Protein AF-A0A367LWV9-F1 (afdb_monomer_lite)

Sequence (77 aa):
MGVGVWAEMLRQDKTPEYLLQDLYQMELQRITLNMQIS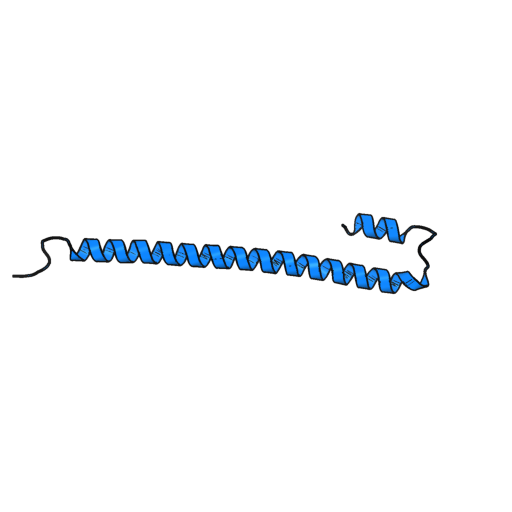LIHSIG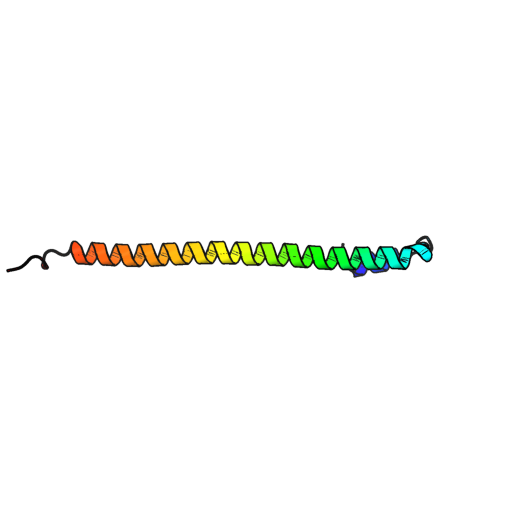KQAAECAEKMGQAEAEFMGRLQQSQTRPGSVGM

Foldseek 3Di:
DDPVVLVVVCPDPPNDPVCNVVSVVVVVVVVVVVVVVVVVVVVVVVVVVVVVVVVVVVVVVVVVVVVVVPPPPPDDD

Organism: Pseudomonas aeruginosa (NCBI:txid287)

InterPro domains:
  IPR021502 Protein of unknown function DUF3158 [PF11358] (1-65)

Radius of gyration: 28.72 Å; chains: 1; bounding box: 63×16×77 Å

Structure (mmCIF, N/CA/C/O backbone):
data_AF-A0A367LWV9-F1
#
_entry.id   AF-A0A367LWV9-F1
#
loop_
_atom_site.group_PDB
_atom_site.id
_atom_site.type_symbol
_atom_site.label_atom_id
_atom_site.label_alt_id
_atom_site.label_comp_id
_atom_site.label_asym_id
_atom_site.label_entity_id
_atom_site.label_seq_id
_atom_site.pdbx_PDB_ins_code
_atom_site.Cartn_x
_atom_site.Cartn_y
_atom_site.Cartn_z
_atom_site.occupancy
_atom_site.B_iso_or_equiv
_atom_site.auth_seq_id
_atom_site.auth_comp_id
_atom_site.auth_asym_id
_atom_site.auth_atom_id
_atom_site.pdbx_PDB_model_num
ATOM 1 N N . MET A 1 1 ? 10.912 -4.690 -5.277 1.00 71.31 1 MET A N 1
ATOM 2 C CA . MET A 1 1 ? 11.991 -3.957 -5.970 1.00 71.31 1 M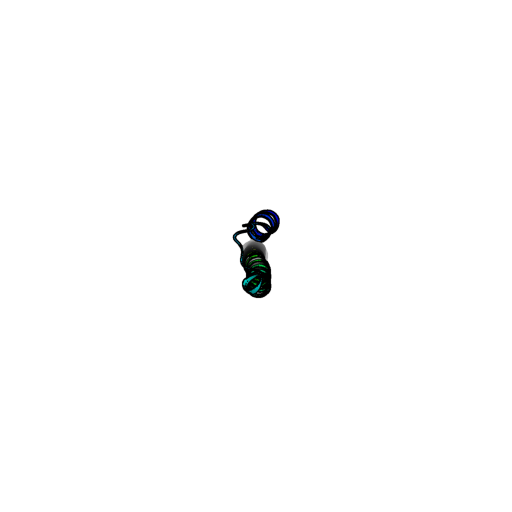ET A CA 1
ATOM 3 C C . MET A 1 1 ? 11.536 -2.518 -6.160 1.00 71.31 1 MET A C 1
ATOM 5 O O . MET A 1 1 ? 10.366 -2.334 -6.458 1.00 71.31 1 MET A O 1
ATOM 9 N N . GLY A 1 2 ? 12.377 -1.516 -5.898 1.00 88.25 2 GLY A N 1
ATOM 10 C CA . GLY A 1 2 ? 12.026 -0.115 -6.170 1.00 88.25 2 GLY A CA 1
ATOM 11 C C . GLY A 1 2 ? 12.267 0.252 -7.637 1.00 88.25 2 GLY A C 1
ATOM 12 O O . GLY A 1 2 ? 13.068 -0.409 -8.297 1.00 88.25 2 GLY A O 1
ATOM 13 N N . VAL A 1 3 ? 11.639 1.333 -8.112 1.00 94.12 3 VAL A N 1
ATOM 14 C CA . VAL A 1 3 ? 11.752 1.808 -9.509 1.00 94.12 3 VAL A CA 1
ATOM 15 C C . VAL A 1 3 ? 13.213 2.003 -9.932 1.00 94.12 3 VAL A C 1
ATOM 17 O O . VAL A 1 3 ? 13.570 1.700 -11.062 1.00 94.12 3 VAL A O 1
ATOM 20 N N . GLY A 1 4 ? 14.091 2.437 -9.020 1.00 93.81 4 GLY A N 1
ATOM 21 C CA . GLY A 1 4 ? 15.520 2.605 -9.312 1.00 93.81 4 GLY A CA 1
ATOM 22 C C . GLY A 1 4 ? 16.235 1.303 -9.691 1.00 93.81 4 GLY A C 1
ATOM 23 O O . GLY A 1 4 ? 17.039 1.297 -10.617 1.00 93.81 4 GLY A O 1
ATOM 24 N N . VAL A 1 5 ? 15.907 0.190 -9.028 1.00 91.25 5 VAL A N 1
ATOM 25 C CA . VAL A 1 5 ? 16.489 -1.125 -9.346 1.00 91.25 5 VAL A CA 1
ATOM 26 C C . VAL A 1 5 ? 15.875 -1.685 -10.632 1.00 91.25 5 VAL A C 1
ATOM 28 O O . VAL A 1 5 ? 16.595 -2.254 -11.444 1.00 91.25 5 VAL A O 1
ATOM 31 N N . TRP A 1 6 ? 14.575 -1.467 -10.864 1.00 94.94 6 TRP A N 1
ATOM 32 C CA . TRP A 1 6 ? 13.935 -1.815 -12.138 1.00 94.94 6 TRP A CA 1
ATOM 33 C C . TRP A 1 6 ? 14.570 -1.060 -13.316 1.00 94.94 6 TRP A C 1
ATOM 35 O O . TRP A 1 6 ? 14.923 -1.667 -14.323 1.00 94.94 6 TRP A O 1
ATOM 45 N N . ALA A 1 7 ? 14.799 0.247 -13.164 1.00 95.81 7 ALA A N 1
ATOM 46 C CA . ALA A 1 7 ? 15.412 1.078 -14.195 1.00 95.81 7 ALA A CA 1
ATOM 47 C C . ALA A 1 7 ? 16.847 0.634 -14.513 1.00 95.81 7 ALA A C 1
ATOM 49 O O . ALA A 1 7 ? 17.269 0.695 -15.664 1.00 95.81 7 ALA A O 1
ATOM 50 N N . GLU A 1 8 ? 17.587 0.165 -13.507 1.00 94.25 8 GLU A N 1
ATOM 51 C CA . GLU A 1 8 ? 18.918 -0.401 -13.713 1.00 94.25 8 GLU A CA 1
ATOM 52 C C . GLU A 1 8 ? 18.880 -1.693 -14.530 1.00 94.25 8 GLU A C 1
ATOM 54 O O . GLU A 1 8 ? 19.719 -1.887 -15.400 1.00 94.25 8 GLU A O 1
ATOM 59 N N . MET A 1 9 ? 17.879 -2.548 -14.312 1.00 89.94 9 MET A N 1
ATOM 60 C CA . MET A 1 9 ? 17.685 -3.752 -15.125 1.00 89.94 9 MET A CA 1
ATOM 61 C C . MET A 1 9 ? 17.273 -3.416 -16.562 1.00 89.94 9 MET A C 1
ATOM 63 O O . MET A 1 9 ? 17.748 -4.050 -17.504 1.00 89.94 9 MET A O 1
ATOM 67 N N . LEU A 1 10 ? 16.437 -2.391 -16.742 1.00 93.81 10 LEU A N 1
ATOM 68 C CA . LEU A 1 10 ? 15.973 -1.965 -18.062 1.00 93.81 10 LEU A CA 1
ATOM 69 C C . LEU A 1 10 ? 17.113 -1.429 -18.944 1.00 93.81 10 LEU A C 1
ATOM 71 O O . LEU A 1 10 ? 17.091 -1.632 -20.151 1.00 93.81 10 LEU A O 1
ATOM 75 N N . ARG A 1 11 ? 18.120 -0.781 -18.342 1.00 94.56 11 ARG A N 1
ATOM 76 C CA . ARG A 1 11 ? 19.282 -0.206 -19.044 1.00 94.56 11 ARG A CA 1
ATOM 77 C C . ARG A 1 11 ? 20.338 -1.222 -19.485 1.00 94.56 11 ARG A C 1
ATOM 79 O O . ARG A 1 11 ? 21.303 -0.832 -20.129 1.00 94.56 11 ARG A O 1
ATOM 86 N N . GLN A 1 12 ? 20.212 -2.492 -19.109 1.00 93.94 12 GLN A N 1
ATOM 87 C CA . GLN A 1 12 ? 21.214 -3.498 -19.462 1.00 93.94 12 GLN A CA 1
ATOM 88 C C . GLN A 1 12 ? 21.126 -3.834 -20.954 1.00 93.94 12 GLN A C 1
ATOM 90 O O . GLN A 1 12 ? 20.044 -4.144 -21.437 1.00 93.94 12 GLN A 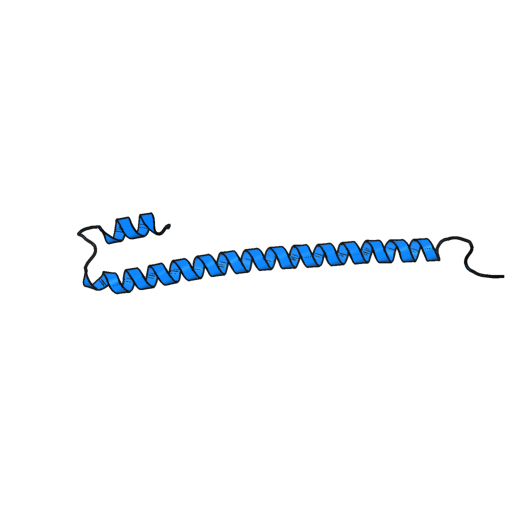O 1
ATOM 95 N N . ASP A 1 13 ? 22.263 -3.890 -21.654 1.00 91.44 13 ASP A N 1
ATOM 96 C CA . ASP A 1 13 ? 22.325 -4.197 -23.100 1.00 91.44 13 ASP A CA 1
ATOM 97 C C . ASP A 1 13 ? 21.696 -5.549 -23.477 1.00 91.44 13 ASP A C 1
ATOM 99 O O . ASP A 1 13 ? 21.295 -5.780 -24.614 1.00 91.44 13 ASP A O 1
ATOM 103 N N . LYS A 1 14 ? 21.600 -6.468 -22.510 1.00 94.00 14 LYS A N 1
ATOM 104 C CA . LYS A 1 14 ? 20.943 -7.770 -22.681 1.00 94.00 14 LYS A CA 1
ATOM 105 C C . LYS A 1 14 ? 19.414 -7.704 -22.634 1.00 94.00 14 LYS A C 1
ATOM 107 O O . LYS A 1 14 ? 18.785 -8.736 -22.854 1.00 94.00 14 LYS A O 1
ATOM 112 N N . THR A 1 15 ? 18.826 -6.559 -22.292 1.00 93.25 15 THR A N 1
ATOM 113 C CA . THR A 1 15 ? 17.375 -6.356 -22.252 1.00 93.25 15 THR A CA 1
ATOM 114 C C . THR A 1 15 ? 16.888 -6.058 -23.671 1.00 93.25 15 THR A C 1
ATOM 116 O O . THR A 1 15 ? 17.194 -4.995 -24.207 1.00 93.25 15 THR A O 1
ATOM 119 N N . PRO A 1 16 ? 16.142 -6.974 -24.315 1.00 94.75 16 PRO A N 1
ATOM 120 C CA . PRO A 1 16 ? 15.691 -6.772 -25.685 1.00 94.75 16 PRO A CA 1
ATOM 121 C C . PRO A 1 16 ? 14.693 -5.616 -25.797 1.00 94.75 16 PRO A C 1
ATOM 123 O O . PRO A 1 16 ? 13.750 -5.529 -25.009 1.00 94.75 16 PRO A O 1
ATOM 126 N N . GLU A 1 17 ? 14.844 -4.784 -26.830 1.00 94.94 17 GLU A N 1
ATOM 127 C CA . GLU A 1 17 ? 14.008 -3.593 -27.044 1.00 94.94 17 GLU A CA 1
ATOM 128 C C . GLU A 1 17 ? 12.511 -3.927 -27.172 1.00 94.94 17 GLU A C 1
ATOM 130 O O . GLU A 1 17 ? 11.658 -3.234 -26.619 1.00 94.94 17 GLU A O 1
ATOM 135 N N . TYR A 1 18 ? 12.182 -5.046 -27.826 1.00 95.69 18 TYR A N 1
ATOM 136 C CA . TYR A 1 18 ? 10.792 -5.471 -28.022 1.00 95.69 18 TYR A CA 1
ATOM 137 C C . TYR A 1 18 ? 10.058 -5.801 -26.710 1.00 95.69 18 TYR A C 1
ATOM 139 O O . TYR A 1 18 ? 8.832 -5.823 -26.700 1.00 95.69 18 TYR A O 1
ATOM 147 N N . LEU A 1 19 ? 10.782 -6.036 -25.607 1.00 95.56 19 LEU A N 1
ATOM 148 C CA . LEU A 1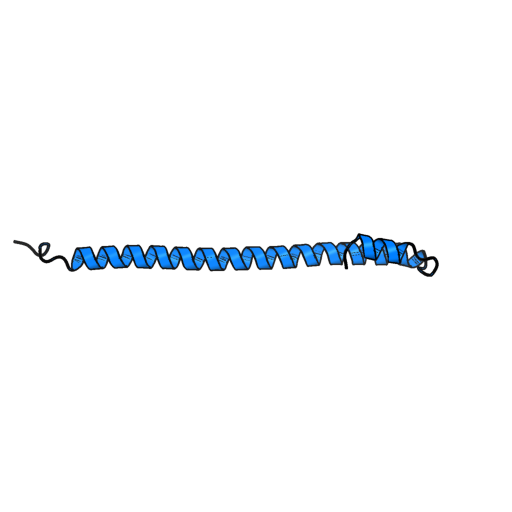 19 ? 10.200 -6.301 -24.286 1.00 95.56 19 LEU A CA 1
ATOM 149 C C . LEU A 1 19 ? 10.013 -5.036 -23.442 1.00 95.56 19 LEU A C 1
ATOM 151 O O . LEU A 1 19 ? 9.375 -5.104 -22.393 1.00 95.56 19 LEU A O 1
ATOM 155 N N . LEU A 1 20 ? 10.553 -3.883 -23.853 1.00 94.94 20 LEU A N 1
ATOM 156 C CA . LEU A 1 20 ? 10.547 -2.672 -23.022 1.00 94.94 20 LEU A CA 1
ATOM 157 C C . LEU A 1 20 ? 9.131 -2.209 -22.675 1.00 94.94 20 LEU A C 1
ATOM 159 O O . LEU A 1 20 ? 8.877 -1.806 -21.538 1.00 94.94 20 LEU A O 1
ATOM 163 N N . GLN A 1 21 ? 8.204 -2.307 -23.630 1.00 96.38 21 GLN A N 1
ATOM 164 C CA . GLN A 1 21 ? 6.811 -1.932 -23.407 1.00 96.38 21 GLN A CA 1
ATOM 165 C C . GLN A 1 21 ? 6.149 -2.828 -22.351 1.00 96.38 21 GLN A C 1
ATOM 167 O O . GLN A 1 21 ? 5.497 -2.318 -21.439 1.00 96.38 21 GLN A O 1
ATOM 172 N N . ASP A 1 22 ? 6.348 -4.142 -22.435 1.00 96.31 22 ASP A N 1
ATOM 173 C CA . ASP A 1 22 ? 5.771 -5.095 -21.483 1.00 96.31 22 ASP A CA 1
ATOM 174 C C . ASP A 1 22 ? 6.390 -4.931 -20.092 1.00 96.31 22 ASP A C 1
ATOM 176 O O . ASP A 1 22 ? 5.676 -4.874 -19.090 1.00 96.31 22 ASP A O 1
ATOM 180 N N . LEU A 1 23 ? 7.713 -4.753 -20.021 1.00 95.56 23 LEU A N 1
ATOM 181 C CA . LEU A 1 23 ? 8.429 -4.492 -18.771 1.00 95.56 23 LEU A CA 1
ATOM 182 C C . LEU A 1 23 ? 7.958 -3.200 -18.092 1.00 95.56 23 LEU A C 1
ATOM 184 O O . LEU A 1 23 ? 7.874 -3.150 -16.862 1.00 95.56 23 LEU A O 1
ATOM 188 N N . TYR A 1 24 ? 7.626 -2.170 -18.872 1.00 96.19 24 TYR A N 1
ATOM 189 C CA . TYR A 1 24 ? 7.025 -0.942 -18.360 1.00 96.19 24 TYR A CA 1
ATOM 190 C C . TYR A 1 24 ? 5.621 -1.185 -17.790 1.00 96.19 24 TYR A C 1
ATOM 192 O O . TYR A 1 24 ? 5.344 -0.776 -16.661 1.00 96.19 24 TYR A O 1
ATOM 200 N N . GLN A 1 25 ? 4.751 -1.898 -18.514 1.00 97.88 25 GLN A N 1
ATOM 201 C CA . GLN A 1 25 ? 3.406 -2.220 -18.017 1.00 97.88 25 GLN A CA 1
ATOM 202 C C . GLN A 1 25 ? 3.448 -3.063 -16.738 1.00 97.88 25 GLN A C 1
ATOM 204 O O . GLN A 1 25 ? 2.704 -2.791 -15.793 1.00 97.88 25 GLN A O 1
ATOM 209 N N . MET A 1 26 ? 4.354 -4.040 -16.666 1.00 96.44 26 MET A N 1
ATOM 210 C CA . MET A 1 26 ? 4.554 -4.848 -15.462 1.00 96.44 26 MET A CA 1
ATOM 211 C C . MET A 1 26 ? 4.984 -3.997 -14.261 1.00 96.44 26 MET A C 1
ATOM 213 O O . MET A 1 26 ? 4.486 -4.201 -13.152 1.00 96.44 26 MET A O 1
ATOM 217 N N . GLU A 1 27 ? 5.875 -3.023 -14.459 1.00 97.50 27 GLU A N 1
ATOM 218 C CA . GLU A 1 27 ? 6.310 -2.138 -13.375 1.00 97.50 27 GLU A CA 1
ATOM 219 C C . GLU A 1 27 ? 5.180 -1.217 -12.900 1.00 97.50 27 GLU A C 1
ATOM 221 O O . GLU A 1 27 ? 5.000 -1.053 -11.689 1.00 97.50 27 GLU A O 1
ATOM 226 N N . LEU A 1 28 ? 4.359 -0.687 -13.815 1.00 97.69 28 LEU A N 1
ATOM 227 C CA . LEU A 1 28 ? 3.155 0.063 -13.446 1.00 97.69 28 LEU A CA 1
ATOM 228 C C . LEU A 1 28 ? 2.200 -0.790 -12.606 1.00 97.69 28 LEU A C 1
ATOM 230 O O . LEU A 1 28 ? 1.771 -0.359 -11.535 1.00 97.69 28 LEU A O 1
ATOM 234 N N . GLN A 1 29 ? 1.918 -2.019 -13.043 1.00 97.88 29 GLN A N 1
ATOM 235 C CA . GLN A 1 29 ? 1.066 -2.945 -12.295 1.00 97.88 29 GLN A CA 1
ATOM 236 C C . GLN A 1 29 ? 1.632 -3.241 -10.902 1.00 97.88 29 GLN A C 1
ATOM 238 O O . GLN A 1 29 ? 0.891 -3.213 -9.917 1.00 97.88 29 GLN A O 1
ATOM 243 N N . ARG A 1 30 ? 2.947 -3.462 -10.789 1.00 97.19 30 ARG A N 1
ATOM 244 C CA . ARG A 1 30 ? 3.620 -3.683 -9.502 1.00 97.19 30 ARG A CA 1
ATOM 245 C C . ARG A 1 30 ? 3.476 -2.475 -8.573 1.00 97.19 30 ARG A C 1
ATOM 247 O O . ARG A 1 30 ? 3.233 -2.651 -7.379 1.00 97.19 30 ARG A O 1
ATOM 254 N N . ILE A 1 31 ? 3.633 -1.256 -9.094 1.00 97.44 31 ILE A N 1
ATOM 255 C CA . ILE A 1 31 ? 3.452 -0.016 -8.323 1.00 97.44 31 ILE A CA 1
ATOM 256 C C . ILE A 1 31 ? 2.008 0.090 -7.824 1.00 97.44 31 ILE A C 1
ATOM 258 O O . ILE A 1 31 ? 1.793 0.294 -6.626 1.00 97.44 31 ILE A O 1
ATOM 262 N N . THR A 1 32 ? 1.028 -0.101 -8.710 1.00 98.25 32 THR A N 1
ATOM 263 C CA . THR A 1 32 ? -0.397 -0.051 -8.362 1.00 98.25 32 THR A CA 1
ATOM 264 C C . THR A 1 32 ? -0.753 -1.085 -7.299 1.00 98.25 32 THR A C 1
ATOM 266 O O . THR A 1 32 ? -1.384 -0.735 -6.301 1.00 98.25 32 THR A O 1
ATOM 269 N N . LEU A 1 33 ? -0.308 -2.333 -7.461 1.00 98.00 33 LEU A N 1
ATOM 270 C CA . LEU A 1 33 ? -0.588 -3.405 -6.508 1.00 98.00 33 LEU A CA 1
ATOM 271 C C . LEU A 1 33 ? 0.029 -3.112 -5.135 1.00 98.00 33 LEU A C 1
ATOM 273 O O . LEU A 1 33 ? -0.640 -3.237 -4.111 1.00 98.00 33 LEU A O 1
ATOM 277 N N . ASN A 1 34 ? 1.281 -2.652 -5.102 1.00 97.38 34 ASN A N 1
ATOM 278 C CA . ASN A 1 34 ? 1.948 -2.294 -3.851 1.00 97.38 34 ASN A CA 1
ATOM 279 C C . ASN A 1 34 ? 1.229 -1.153 -3.117 1.00 97.38 34 ASN A C 1
ATOM 281 O O . ASN A 1 34 ? 1.092 -1.195 -1.890 1.00 97.38 34 ASN A O 1
ATOM 285 N N . MET A 1 35 ? 0.757 -0.146 -3.858 1.00 98.12 35 MET A N 1
ATOM 286 C CA . MET A 1 35 ? -0.054 0.938 -3.304 1.00 98.12 35 MET A CA 1
ATOM 287 C C . MET A 1 35 ? -1.371 0.394 -2.734 1.00 98.12 35 MET A C 1
ATOM 289 O O . MET A 1 35 ? -1.688 0.675 -1.581 1.00 98.12 35 MET A O 1
ATOM 293 N N . GLN A 1 36 ? -2.112 -0.414 -3.501 1.00 98.62 36 GLN A N 1
ATOM 294 C CA . GLN A 1 36 ? -3.389 -0.994 -3.069 1.00 98.62 36 GLN A CA 1
ATOM 295 C C . GLN A 1 36 ? -3.242 -1.833 -1.796 1.00 98.62 36 GLN A C 1
ATOM 297 O O . GLN A 1 36 ? -4.003 -1.635 -0.853 1.00 98.62 36 GLN A O 1
ATOM 302 N N . ILE A 1 37 ? -2.234 -2.708 -1.728 1.00 98.44 37 ILE A N 1
ATOM 303 C CA . ILE A 1 37 ? -1.947 -3.517 -0.533 1.00 98.44 37 ILE A CA 1
ATOM 304 C C . ILE A 1 37 ? -1.687 -2.615 0.679 1.00 98.44 37 ILE A C 1
ATOM 306 O O . ILE A 1 37 ? -2.271 -2.819 1.744 1.00 98.44 37 ILE A O 1
ATOM 310 N N . SER A 1 38 ? -0.846 -1.591 0.511 1.00 98.44 38 SER A N 1
ATOM 311 C CA . SER A 1 38 ? -0.499 -0.660 1.593 1.00 98.44 38 SER A CA 1
ATOM 312 C C . SER A 1 38 ? -1.722 0.114 2.095 1.00 98.44 38 SER A C 1
ATOM 314 O O . SER A 1 38 ? -1.900 0.284 3.305 1.00 98.44 38 SER A O 1
ATOM 316 N N . LEU A 1 39 ? -2.589 0.557 1.179 1.00 98.75 39 LEU A N 1
ATOM 317 C CA . LEU A 1 39 ? -3.828 1.261 1.506 1.00 98.75 39 LEU A CA 1
ATOM 318 C C . LEU A 1 39 ? -4.823 0.354 2.230 1.00 98.75 39 LEU A C 1
ATOM 320 O O . LEU A 1 39 ? -5.322 0.739 3.283 1.00 98.75 39 LEU A O 1
ATOM 324 N N . ILE A 1 40 ? -5.069 -0.855 1.719 1.00 98.69 40 ILE A N 1
ATOM 325 C CA . ILE A 1 40 ? -5.988 -1.822 2.338 1.00 98.69 40 ILE A CA 1
ATOM 326 C C . ILE A 1 40 ? -5.534 -2.153 3.758 1.00 98.69 40 ILE A C 1
ATOM 328 O O . ILE A 1 40 ? -6.342 -2.124 4.682 1.00 98.69 40 ILE A O 1
ATOM 332 N N . HIS A 1 41 ? -4.239 -2.408 3.951 1.00 98.62 41 HIS A N 1
ATOM 333 C CA . HIS A 1 41 ? -3.696 -2.679 5.278 1.00 98.62 41 HIS A CA 1
ATOM 334 C C . HIS A 1 41 ? -3.876 -1.482 6.225 1.00 98.62 41 HIS A C 1
ATOM 336 O O . HIS A 1 41 ? -4.288 -1.649 7.372 1.00 98.62 41 HIS A O 1
ATOM 342 N N . SER A 1 42 ? -3.610 -0.265 5.742 1.00 98.50 42 SER A N 1
ATOM 343 C CA . SER A 1 42 ? -3.762 0.958 6.540 1.00 98.50 42 SER A CA 1
ATOM 344 C C . SER A 1 42 ? -5.219 1.212 6.934 1.00 98.50 42 SER A C 1
ATOM 346 O O . SER A 1 42 ? -5.495 1.495 8.098 1.00 98.50 42 SER A O 1
ATOM 348 N N . ILE A 1 43 ? -6.154 1.055 5.994 1.00 98.69 43 ILE A N 1
ATOM 349 C CA . ILE A 1 43 ? -7.595 1.196 6.239 1.00 98.69 43 ILE A CA 1
ATOM 350 C C . ILE A 1 43 ? -8.083 0.107 7.198 1.00 98.69 43 ILE A C 1
ATOM 352 O O . ILE A 1 43 ? -8.807 0.412 8.139 1.00 98.69 43 ILE A O 1
ATOM 356 N N . GLY A 1 44 ? -7.659 -1.145 7.005 1.00 98.69 44 GLY A N 1
ATOM 357 C CA . GLY A 1 44 ? -8.016 -2.255 7.891 1.00 98.69 44 GLY A CA 1
ATOM 358 C C . GLY A 1 44 ? -7.556 -2.019 9.329 1.00 98.69 44 GLY A C 1
ATOM 359 O O . GLY A 1 44 ? -8.337 -2.193 10.264 1.00 98.69 44 GLY A O 1
ATOM 360 N N . LYS A 1 45 ? -6.322 -1.534 9.510 1.00 98.56 45 LYS A N 1
ATOM 361 C CA . LYS A 1 45 ? -5.805 -1.139 10.825 1.00 98.56 45 LYS A CA 1
ATOM 362 C C . LYS A 1 45 ? -6.636 -0.012 11.447 1.00 98.56 45 LYS A C 1
ATOM 364 O O . LYS A 1 45 ? -7.049 -0.132 12.595 1.00 98.56 45 LYS A O 1
ATOM 369 N N . GLN A 1 46 ? -6.923 1.047 10.690 1.00 98.69 46 GLN A N 1
ATOM 370 C CA . GLN A 1 46 ? -7.747 2.159 11.177 1.00 98.69 46 GLN A CA 1
ATOM 371 C C . GLN A 1 46 ? -9.162 1.707 11.553 1.00 98.69 46 GLN A C 1
ATOM 373 O O . GLN A 1 46 ? -9.689 2.137 12.574 1.00 98.69 46 GLN A O 1
ATOM 378 N N . ALA A 1 47 ? -9.772 0.816 10.768 1.00 98.69 47 ALA A N 1
ATOM 379 C CA . ALA A 1 47 ? -11.093 0.273 11.063 1.00 98.69 47 ALA A CA 1
ATOM 380 C C . ALA A 1 47 ? -11.105 -0.504 12.390 1.00 98.69 47 ALA A C 1
ATOM 382 O O . ALA A 1 47 ? -12.004 -0.296 13.205 1.00 98.69 47 ALA A O 1
ATOM 383 N N . ALA A 1 48 ? -10.091 -1.340 12.635 1.00 98.56 48 ALA A N 1
ATOM 384 C CA . ALA A 1 48 ? -9.949 -2.074 13.891 1.00 98.56 48 ALA A CA 1
ATOM 385 C C . ALA A 1 48 ? -9.764 -1.130 15.094 1.00 98.56 48 ALA A C 1
ATOM 387 O O . ALA A 1 48 ? -10.470 -1.261 16.092 1.00 98.56 48 ALA A O 1
ATOM 388 N N . GLU A 1 49 ? -8.883 -0.132 14.974 1.00 98.69 49 GLU A N 1
ATOM 389 C CA . GLU A 1 49 ? -8.664 0.877 16.021 1.00 98.69 49 GLU A CA 1
ATOM 390 C C . GLU A 1 49 ? -9.931 1.701 16.311 1.00 98.69 49 GLU A C 1
ATOM 392 O O . GLU A 1 49 ? -10.207 2.052 17.459 1.00 98.69 49 GLU A O 1
ATOM 397 N N . CYS A 1 50 ? -10.720 2.023 15.283 1.00 98.56 50 CYS A N 1
ATOM 398 C CA . CYS A 1 50 ? -11.999 2.710 15.450 1.00 98.56 50 CYS A CA 1
ATOM 399 C C . CYS A 1 50 ? -13.019 1.841 16.194 1.00 98.56 50 CYS A C 1
ATOM 401 O O . CYS A 1 50 ? -13.667 2.338 17.115 1.00 98.56 50 CYS A O 1
ATOM 403 N N . ALA A 1 51 ? -13.143 0.561 15.833 1.00 98.69 51 ALA A N 1
ATOM 404 C CA . ALA A 1 51 ? -14.044 -0.367 16.515 1.00 98.69 51 ALA A CA 1
ATOM 405 C C . ALA A 1 51 ? -13.677 -0.526 18.000 1.00 98.69 51 ALA A C 1
ATOM 407 O O . ALA A 1 51 ? -14.555 -0.490 18.861 1.00 98.69 51 ALA A O 1
ATOM 408 N N . GLU A 1 52 ? -12.381 -0.615 18.311 1.00 98.62 52 GLU A N 1
ATOM 409 C CA . GLU A 1 52 ? -11.895 -0.678 19.691 1.00 98.62 52 GLU A CA 1
ATOM 410 C C . GLU A 1 52 ? -12.277 0.579 20.487 1.00 98.62 52 GLU A C 1
ATOM 412 O O . GLU A 1 52 ? -12.846 0.477 21.574 1.00 98.62 52 GLU A O 1
ATOM 417 N N . LYS A 1 53 ? -12.040 1.773 19.929 1.00 98.62 53 LYS A N 1
ATOM 418 C CA . LYS A 1 53 ? -12.401 3.047 20.577 1.00 98.62 53 LYS A CA 1
ATOM 419 C C . LYS A 1 53 ? -13.904 3.180 20.814 1.00 98.62 53 LYS A C 1
ATOM 421 O O . LYS A 1 53 ? -14.308 3.698 21.852 1.00 98.62 53 LYS A O 1
ATOM 426 N N . MET A 1 54 ? -14.730 2.716 19.874 1.00 98.56 54 MET A N 1
ATOM 427 C CA . MET A 1 54 ? -16.185 2.687 20.052 1.00 98.56 54 MET A CA 1
ATOM 428 C C . MET A 1 54 ? -16.580 1.772 21.216 1.00 98.56 54 MET A C 1
ATOM 430 O O . MET A 1 54 ? -17.354 2.195 22.072 1.00 98.56 54 MET A O 1
ATOM 434 N N . GLY A 1 55 ? -15.997 0.571 21.299 1.00 98.50 55 GLY A N 1
ATOM 435 C CA . GLY A 1 55 ? -16.239 -0.351 22.412 1.00 98.50 55 GLY A CA 1
ATOM 436 C C . GLY A 1 55 ? -15.792 0.212 23.766 1.00 98.50 55 GLY A C 1
ATOM 437 O O . GLY A 1 55 ? -16.512 0.093 24.754 1.00 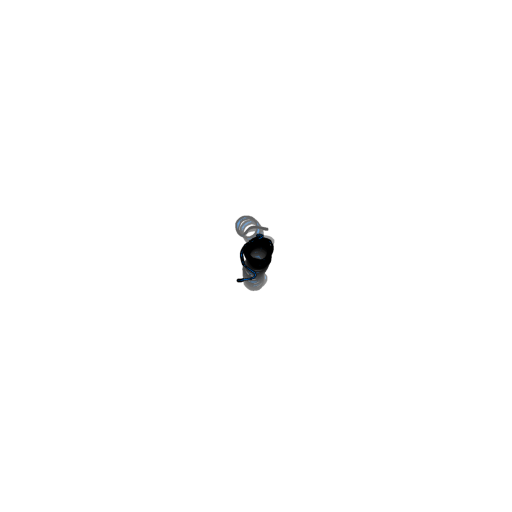98.50 55 GLY A O 1
ATOM 438 N N . GLN A 1 56 ? -14.643 0.893 23.817 1.00 98.56 56 GLN A N 1
ATOM 439 C CA . GLN A 1 56 ? -14.179 1.582 25.028 1.00 98.56 56 GLN A CA 1
ATOM 440 C C . GLN A 1 56 ? -15.157 2.687 25.460 1.00 98.56 56 GLN A C 1
ATOM 442 O O . GLN A 1 56 ? -15.523 2.765 26.632 1.00 98.56 56 GLN A O 1
ATOM 447 N N . ALA A 1 57 ? -15.620 3.516 24.519 1.00 98.56 57 ALA A N 1
ATOM 448 C CA . ALA A 1 57 ? -16.589 4.571 24.809 1.00 98.56 57 ALA A CA 1
ATOM 449 C C . ALA A 1 57 ? -17.926 4.008 25.326 1.00 98.56 57 ALA A C 1
ATOM 451 O O . ALA A 1 57 ? -18.496 4.551 26.276 1.00 98.56 57 ALA A O 1
ATOM 452 N N . GLU A 1 58 ? -18.409 2.909 24.741 1.00 98.44 58 GLU A N 1
ATOM 453 C CA . GLU A 1 58 ? -19.614 2.215 25.206 1.00 98.44 58 GLU A CA 1
ATOM 454 C C . GLU A 1 58 ? -19.438 1.655 26.624 1.00 98.44 58 GLU A C 1
ATOM 456 O O . GLU A 1 58 ? -20.312 1.846 27.472 1.00 98.44 58 GLU A O 1
ATOM 461 N N . ALA A 1 59 ? -18.298 1.023 26.915 1.00 98.19 59 ALA A N 1
ATOM 462 C CA . ALA A 1 59 ? -18.003 0.483 28.240 1.00 98.19 59 ALA A CA 1
ATOM 463 C C . ALA A 1 59 ? -17.987 1.578 29.322 1.00 98.19 59 ALA A C 1
ATOM 465 O O . ALA A 1 59 ? -18.601 1.408 30.378 1.00 98.19 59 ALA A O 1
ATOM 466 N N . GLU A 1 60 ? -17.353 2.721 29.046 1.00 98.38 60 GLU A N 1
ATOM 467 C CA . GLU A 1 60 ? -17.348 3.881 29.948 1.00 98.38 60 GLU A CA 1
ATOM 468 C C . GLU A 1 60 ? -18.763 4.426 30.184 1.00 98.38 60 GLU A C 1
ATOM 470 O O . GLU A 1 60 ? -19.165 4.684 31.326 1.00 98.38 60 GLU A O 1
ATOM 475 N N . PHE A 1 61 ? -19.554 4.561 29.116 1.00 97.38 61 PHE A N 1
ATOM 476 C CA . PHE A 1 61 ? -20.941 5.011 29.207 1.00 97.38 61 PHE A CA 1
ATOM 477 C C . PHE A 1 61 ? -21.795 4.066 30.068 1.00 97.38 61 PHE A C 1
ATOM 479 O O . PHE A 1 61 ? -22.466 4.511 31.006 1.00 97.38 61 PHE A O 1
ATOM 486 N N . MET A 1 62 ? -21.726 2.759 29.807 1.00 97.44 62 MET A N 1
ATOM 487 C CA . MET A 1 62 ? -22.468 1.749 30.566 1.00 97.44 62 MET A CA 1
ATOM 488 C C . MET A 1 62 ? -22.021 1.691 32.029 1.00 97.44 62 MET A C 1
ATOM 490 O O . MET A 1 62 ? -22.863 1.624 32.929 1.00 97.44 62 MET A O 1
ATOM 494 N N . GLY A 1 63 ? -20.715 1.790 32.291 1.00 96.69 63 GLY A N 1
ATOM 495 C CA . GLY A 1 63 ? -20.169 1.841 33.647 1.00 96.69 63 GLY A CA 1
ATOM 496 C C . GLY A 1 63 ? -20.716 3.025 34.449 1.00 96.69 63 GLY A C 1
ATOM 497 O O . GLY A 1 63 ? -21.134 2.865 35.600 1.00 96.69 63 GLY A O 1
ATOM 498 N N . ARG A 1 64 ? -20.806 4.211 33.833 1.00 96.06 64 ARG A N 1
ATOM 499 C CA . ARG A 1 64 ? -21.419 5.397 34.459 1.00 96.06 64 ARG A CA 1
ATOM 500 C C . ARG A 1 64 ? -22.910 5.214 34.730 1.00 96.06 64 ARG A C 1
ATOM 502 O O . ARG A 1 64 ? -23.392 5.637 35.787 1.00 96.06 64 ARG A O 1
ATOM 509 N N . LEU A 1 65 ? -23.636 4.583 33.809 1.00 95.62 65 LEU A N 1
ATOM 510 C CA . LEU A 1 65 ? -25.066 4.329 33.969 1.00 95.62 65 LEU A CA 1
ATOM 511 C C . LEU A 1 65 ? -25.330 3.384 35.153 1.00 95.62 65 LEU A C 1
ATOM 513 O O . LEU A 1 65 ? -26.170 3.683 36.002 1.00 95.62 65 LEU A O 1
ATOM 517 N N . GLN A 1 66 ? -24.550 2.306 35.272 1.00 93.62 66 GLN A N 1
ATOM 518 C CA . GLN A 1 66 ? -24.644 1.353 36.385 1.00 93.62 66 GLN A CA 1
ATOM 519 C C . GLN A 1 66 ? -24.318 2.003 37.738 1.00 93.62 66 GLN A C 1
ATOM 521 O O . GLN A 1 66 ? -25.051 1.812 38.710 1.00 93.62 66 GLN A O 1
ATOM 526 N N . GLN A 1 67 ? -23.263 2.822 37.813 1.00 89.62 67 GLN A N 1
ATOM 527 C CA . GLN A 1 67 ? -22.929 3.583 39.029 1.00 89.62 67 GLN A CA 1
ATOM 528 C C . GLN A 1 67 ? -24.050 4.547 39.444 1.00 89.62 67 GLN A C 1
ATOM 530 O O . GLN A 1 67 ? -24.304 4.742 40.632 1.00 89.62 67 GLN A O 1
ATOM 535 N N . SER A 1 68 ? -24.734 5.150 38.469 1.00 86.44 68 SER A N 1
ATOM 536 C CA . SER A 1 68 ? -25.858 6.054 38.733 1.00 86.44 68 SER A CA 1
ATOM 537 C C . SER A 1 68 ? -27.087 5.304 39.258 1.00 86.44 68 SER A C 1
ATOM 539 O O . SER A 1 68 ? -27.777 5.814 40.135 1.00 86.44 68 SER A O 1
ATOM 541 N N . GLN A 1 69 ? -27.331 4.081 38.776 1.00 78.00 69 GLN A N 1
ATOM 542 C CA . GLN A 1 69 ? -28.440 3.229 39.230 1.00 78.00 69 GLN A CA 1
ATOM 543 C C . GLN A 1 69 ? -28.194 2.592 40.605 1.00 78.00 69 GLN A C 1
ATOM 545 O O . GLN A 1 69 ? -29.136 2.340 41.348 1.00 78.00 69 GLN A O 1
ATOM 550 N N . THR A 1 70 ? -26.933 2.338 40.959 1.00 71.50 70 THR A N 1
ATOM 551 C CA . THR A 1 70 ? -26.546 1.684 42.222 1.00 71.50 70 THR A CA 1
ATOM 552 C C . THR A 1 70 ? -26.346 2.655 43.389 1.00 71.50 70 THR A C 1
ATOM 554 O O . THR A 1 70 ? -26.142 2.209 44.519 1.00 71.50 70 THR A O 1
ATOM 557 N N . ARG A 1 71 ? -26.441 3.978 43.171 1.00 58.84 71 ARG A N 1
ATOM 558 C CA . ARG A 1 71 ? -26.427 4.963 44.264 1.00 58.84 71 ARG A CA 1
ATOM 559 C C . ARG A 1 71 ? -27.675 4.798 45.151 1.00 58.84 71 ARG A C 1
ATOM 561 O O . ARG A 1 71 ? -28.788 4.993 44.657 1.00 58.84 71 ARG A O 1
ATOM 568 N N . PRO A 1 72 ? -27.521 4.515 46.459 1.00 50.38 72 PRO A N 1
ATOM 569 C CA . PRO A 1 72 ? -28.645 4.421 47.383 1.00 50.38 72 PRO A CA 1
ATOM 570 C C . PRO A 1 72 ? -29.202 5.831 47.616 1.00 50.38 72 PRO A C 1
ATOM 572 O O . PRO A 1 72 ? -28.638 6.621 48.368 1.00 50.38 72 PRO A O 1
ATOM 575 N N . GLY A 1 73 ? -30.270 6.175 46.897 1.00 59.62 73 GLY A N 1
ATOM 576 C CA . GLY A 1 73 ? -30.928 7.480 47.003 1.00 59.62 73 GLY A CA 1
ATOM 577 C C . GLY A 1 73 ? -31.940 7.810 45.904 1.00 59.62 73 GLY A C 1
ATOM 578 O O . GLY A 1 73 ? -32.573 8.853 45.994 1.00 59.62 73 GLY A O 1
ATOM 579 N N . SER A 1 74 ? -32.110 6.958 44.882 1.00 57.59 74 SER A N 1
ATOM 580 C CA . SER A 1 74 ? -33.014 7.246 43.753 1.00 57.59 74 SER A CA 1
ATOM 581 C C . SER A 1 74 ? -34.264 6.357 43.652 1.00 57.59 74 SER A C 1
ATOM 583 O O . SER A 1 74 ? -34.976 6.441 42.654 1.00 57.59 74 SER A O 1
ATOM 585 N N . VAL A 1 75 ? -34.568 5.540 44.665 1.00 51.28 75 VAL A N 1
ATOM 586 C CA . VAL A 1 75 ? -35.907 4.943 44.828 1.00 51.28 75 VAL A CA 1
ATOM 587 C C . VAL A 1 75 ? -36.610 5.750 45.923 1.00 51.28 75 VAL A C 1
ATOM 589 O O . VAL A 1 75 ? -36.108 5.793 47.045 1.00 51.28 75 VAL A O 1
ATOM 592 N N . GLY A 1 76 ? -37.681 6.461 45.542 1.00 55.88 76 GLY A N 1
ATOM 593 C CA . GLY A 1 76 ? -38.458 7.420 46.351 1.00 55.88 76 GLY A CA 1
ATOM 594 C C . GLY A 1 76 ? -38.937 6.863 47.699 1.00 55.88 76 GLY A C 1
ATOM 595 O O . GLY A 1 76 ? -38.936 5.653 47.914 1.00 55.88 76 GLY A O 1
ATOM 596 N N . MET A 1 77 ? -39.228 7.683 48.717 1.00 38.19 77 MET A N 1
ATOM 597 C CA . MET A 1 77 ? -40.362 8.631 48.762 1.00 38.19 77 MET A CA 1
ATOM 598 C C . MET A 1 77 ? -41.617 8.115 48.064 1.00 38.19 77 MET A C 1
ATOM 600 O O . MET A 1 77 ? -41.581 7.968 46.824 1.00 38.19 77 MET A O 1
#

pLDDT: mean 91.52, std 13.35, range [38.19, 98.75]

Secondary structure (DSSP, 8-state):
--HHHHHHHHTSTTS-GGGHHHHHHHHHHHHHHHHHHHHHHHHHHHHHHHHHHHHHHHHHHHHHHHHHHHSTT-S--